Protein AF-A0A9E5J4U7-F1 (afdb_monomer)

pLDDT: mean 88.7, std 10.2, range [45.47, 97.81]

Secondary structure (DSSP, 8-state):
----EEHHHHHHHHT--HHHHHHHHHHHHHTTSEEEE--SSTTSPPEEEE-S-TTTSBSHHHHHHHT---STTTHHHHHHHTTTT-BSGGGS--

Sequence (94 aa):
SPQGLRLIEMASQLKIEHRHAIRVMDALHELGWAGRIEQADAKSDSAWVLLIDLSTTPLAPLAEKLWLAHAGEADVIWQKTHLDQLTVADVIKT

Mean predicted aligned error: 5.13 Å

Structure (mmCIF, N/CA/C/O backbone):
data_AF-A0A9E5J4U7-F1
#
_entry.id   AF-A0A9E5J4U7-F1
#
loop_
_atom_site.group_PDB
_atom_site.id
_atom_site.type_symbol
_atom_site.label_atom_id
_atom_site.label_alt_id
_atom_site.label_comp_id
_atom_site.label_asym_id
_atom_site.label_entity_id
_atom_site.label_seq_id
_atom_site.pdbx_PDB_ins_code
_atom_site.Cartn_x
_atom_site.Cartn_y
_atom_site.Cartn_z
_atom_site.occupancy
_atom_site.B_iso_or_equiv
_atom_site.auth_seq_id
_atom_site.auth_comp_id
_atom_site.auth_asym_id
_atom_site.auth_atom_id
_atom_site.pdbx_PDB_model_num
ATOM 1 N N . SER A 1 1 ? 10.975 13.927 -16.336 1.00 45.47 1 SER A N 1
ATOM 2 C CA . SER A 1 1 ? 9.980 12.857 -16.130 1.00 45.47 1 SER A CA 1
ATOM 3 C C . SER A 1 1 ? 10.175 12.234 -14.762 1.00 45.47 1 SER A C 1
ATOM 5 O O . SER A 1 1 ? 11.331 12.162 -14.352 1.00 45.47 1 SER A O 1
ATOM 7 N N . PRO A 1 2 ? 9.113 11.821 -14.048 1.00 53.97 2 PRO A N 1
ATOM 8 C CA . PRO A 1 2 ? 9.268 11.083 -12.795 1.00 53.97 2 PRO A CA 1
ATOM 9 C C . PRO A 1 2 ? 10.054 9.798 -13.081 1.00 53.97 2 PRO A C 1
ATOM 11 O O . PRO A 1 2 ? 9.699 9.054 -13.991 1.00 53.97 2 PRO A O 1
ATOM 14 N N . GLN A 1 3 ? 11.164 9.583 -12.374 1.00 74.75 3 GLN A N 1
ATOM 15 C CA . GLN A 1 3 ? 12.106 8.493 -12.680 1.00 74.75 3 GLN A CA 1
ATOM 16 C C . GLN A 1 3 ? 11.742 7.165 -11.987 1.00 74.75 3 GLN A C 1
ATOM 18 O O . GLN A 1 3 ? 12.428 6.1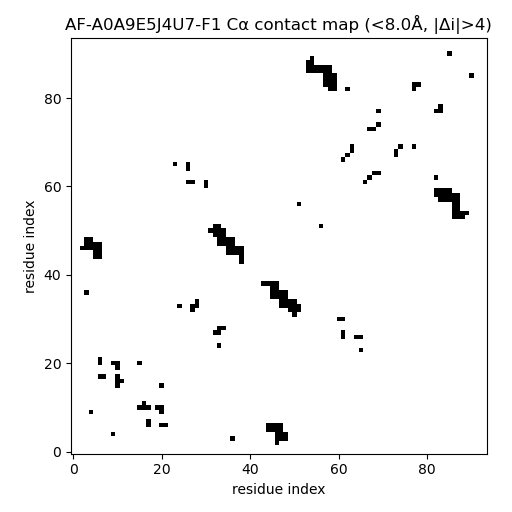66 -12.183 1.00 74.75 3 GLN A O 1
ATOM 23 N N . GLY A 1 4 ? 10.639 7.137 -11.227 1.00 87.00 4 GLY A N 1
ATOM 24 C CA . GLY A 1 4 ? 10.286 6.027 -10.342 1.00 87.00 4 GLY A CA 1
ATOM 25 C C . GLY A 1 4 ? 11.358 5.769 -9.278 1.00 87.00 4 GLY A C 1
ATOM 26 O O . GLY A 1 4 ? 12.355 6.484 -9.203 1.00 87.00 4 GLY A O 1
ATOM 27 N N . LEU A 1 5 ? 11.143 4.765 -8.430 1.00 91.56 5 LEU A N 1
ATOM 28 C CA . LEU A 1 5 ? 12.117 4.346 -7.421 1.00 91.56 5 LEU A CA 1
ATOM 29 C C . LEU A 1 5 ? 12.295 2.829 -7.468 1.00 91.56 5 LEU A C 1
ATOM 31 O O . LEU A 1 5 ? 11.316 2.080 -7.509 1.00 91.56 5 LEU A O 1
ATOM 35 N N . ARG A 1 6 ? 13.538 2.351 -7.495 1.00 92.25 6 ARG A N 1
ATOM 36 C CA . ARG A 1 6 ? 13.820 0.913 -7.516 1.00 92.25 6 ARG A CA 1
ATOM 37 C C . ARG A 1 6 ? 13.640 0.325 -6.126 1.00 92.25 6 ARG A C 1
ATOM 39 O O . ARG A 1 6 ? 13.844 0.977 -5.102 1.00 92.25 6 ARG A O 1
ATOM 46 N N . LEU A 1 7 ? 13.309 -0.960 -6.083 1.00 92.06 7 LEU A N 1
ATOM 47 C CA . LEU A 1 7 ? 13.059 -1.666 -4.829 1.00 92.06 7 LEU A CA 1
ATOM 48 C C . LEU A 1 7 ? 14.276 -1.673 -3.892 1.00 92.06 7 LEU A C 1
ATOM 50 O O . LEU A 1 7 ? 14.131 -1.516 -2.680 1.00 92.06 7 LEU A O 1
ATOM 54 N N . ILE A 1 8 ? 15.480 -1.808 -4.454 1.00 91.44 8 ILE A N 1
ATOM 55 C CA . ILE A 1 8 ? 16.727 -1.749 -3.687 1.00 91.44 8 ILE A CA 1
ATOM 56 C C . ILE A 1 8 ? 16.974 -0.360 -3.079 1.00 91.44 8 ILE A C 1
ATOM 58 O O . ILE A 1 8 ? 17.435 -0.259 -1.942 1.00 91.44 8 ILE A O 1
ATOM 62 N N . GLU A 1 9 ? 16.604 0.704 -3.794 1.00 92.19 9 GLU A N 1
ATOM 63 C CA . GLU A 1 9 ? 16.734 2.088 -3.331 1.00 92.19 9 GLU A CA 1
ATOM 64 C C . GLU A 1 9 ? 15.753 2.359 -2.186 1.00 92.19 9 GLU A C 1
ATOM 66 O O . GLU A 1 9 ? 16.156 2.886 -1.150 1.00 92.19 9 GLU A O 1
ATOM 71 N N . MET A 1 10 ? 14.498 1.909 -2.317 1.00 92.81 10 MET A N 1
ATOM 72 C CA . MET A 1 10 ? 13.496 1.991 -1.245 1.00 92.81 10 MET A CA 1
ATOM 73 C C . MET A 1 10 ? 13.947 1.266 0.021 1.00 92.81 10 MET A C 1
ATOM 75 O O . MET A 1 10 ? 13.918 1.844 1.106 1.00 92.81 10 MET A O 1
ATOM 79 N N . ALA A 1 11 ? 14.388 0.011 -0.109 1.00 94.19 11 ALA A N 1
ATOM 80 C CA . ALA A 1 11 ? 14.839 -0.786 1.029 1.00 94.19 11 ALA A CA 1
ATOM 81 C C . ALA A 1 11 ? 16.023 -0.121 1.752 1.00 94.19 11 ALA A C 1
ATOM 83 O O . ALA A 1 11 ? 16.044 -0.050 2.982 1.00 94.19 11 ALA A O 1
ATOM 84 N N . SER A 1 12 ? 16.970 0.430 0.984 1.00 93.56 12 SER A N 1
ATOM 85 C CA . SER A 1 12 ? 18.117 1.167 1.517 1.00 93.56 12 SER A CA 1
ATOM 86 C C . SER A 1 12 ? 17.696 2.430 2.277 1.00 93.56 12 SER A C 1
ATOM 88 O O . SER A 1 12 ? 18.114 2.618 3.421 1.00 93.56 12 SER A O 1
ATOM 90 N N . GLN A 1 13 ? 16.827 3.263 1.693 1.00 92.00 13 GLN A N 1
ATOM 91 C CA . GLN A 1 13 ? 16.363 4.510 2.317 1.00 92.00 13 GLN A CA 1
ATOM 92 C C . GLN A 1 13 ? 15.553 4.261 3.593 1.00 92.00 13 GLN A C 1
ATOM 94 O O . GLN A 1 13 ? 15.758 4.939 4.600 1.00 92.00 13 GLN A O 1
ATOM 99 N N . LEU A 1 14 ? 14.672 3.258 3.573 1.00 90.69 14 LEU A N 1
ATOM 100 C CA . LEU A 1 14 ? 13.848 2.873 4.721 1.00 90.69 14 LEU A CA 1
ATOM 101 C C . LEU A 1 14 ? 14.619 2.047 5.762 1.00 90.69 14 LEU A C 1
ATOM 103 O O . LEU A 1 14 ? 14.084 1.780 6.836 1.00 90.69 14 LEU A O 1
ATOM 107 N N . LYS A 1 15 ? 15.870 1.661 5.470 1.00 95.31 15 LYS A N 1
ATOM 108 C CA . LYS A 1 15 ? 16.717 0.800 6.313 1.00 95.31 15 LYS A CA 1
ATOM 109 C C . LYS A 1 15 ? 16.019 -0.511 6.696 1.00 95.31 15 LYS A C 1
ATOM 111 O O . LYS A 1 15 ? 16.106 -0.964 7.836 1.00 95.31 15 LYS A O 1
ATOM 116 N N . ILE A 1 16 ? 15.335 -1.118 5.729 1.00 94.38 16 ILE A N 1
ATOM 117 C CA . ILE A 1 16 ? 14.649 -2.406 5.877 1.00 94.38 16 ILE A CA 1
ATOM 118 C C . ILE A 1 16 ? 15.273 -3.450 4.959 1.00 94.38 16 ILE A C 1
ATOM 120 O O . ILE A 1 16 ? 15.879 -3.129 3.937 1.00 94.38 16 ILE A O 1
ATOM 124 N N . GLU A 1 17 ? 15.095 -4.727 5.289 1.00 94.88 17 GLU A N 1
ATOM 125 C CA . GLU A 1 17 ? 15.505 -5.784 4.370 1.00 94.88 17 GLU A CA 1
ATOM 126 C C . GLU A 1 17 ? 14.632 -5.804 3.109 1.00 94.88 17 GLU A C 1
ATOM 128 O O . GLU A 1 17 ? 13.420 -5.577 3.161 1.00 94.88 17 GLU A O 1
ATOM 133 N N . HIS A 1 18 ? 15.241 -6.174 1.979 1.00 90.75 18 HIS A N 1
ATOM 134 C CA . HIS A 1 18 ? 14.593 -6.211 0.666 1.00 90.75 18 HIS A CA 1
ATOM 135 C C . HIS A 1 18 ? 13.274 -7.008 0.663 1.00 90.75 18 HIS A C 1
ATOM 137 O O . HIS A 1 18 ? 12.290 -6.567 0.076 1.00 90.75 18 HIS A O 1
ATOM 143 N N . ARG A 1 19 ? 13.200 -8.128 1.401 1.00 92.12 19 ARG A N 1
ATOM 144 C CA . ARG A 1 19 ? 11.976 -8.947 1.521 1.00 92.12 19 ARG A CA 1
ATOM 145 C C . ARG A 1 19 ? 10.785 -8.203 2.135 1.00 92.12 19 ARG A C 1
ATOM 147 O O . ARG A 1 19 ? 9.643 -8.484 1.786 1.00 92.12 19 ARG A O 1
ATOM 154 N N . HIS A 1 20 ? 11.035 -7.258 3.044 1.00 92.00 20 HIS A N 1
ATOM 155 C CA . HIS A 1 20 ? 9.974 -6.451 3.647 1.00 92.00 20 HIS A CA 1
ATOM 156 C C . HIS A 1 20 ? 9.480 -5.390 2.662 1.00 92.00 20 HIS A C 1
ATOM 158 O O . HIS A 1 20 ? 8.277 -5.155 2.582 1.00 92.00 20 HIS A O 1
ATOM 164 N N . ALA A 1 21 ? 10.386 -4.828 1.855 1.00 92.94 21 ALA A N 1
ATOM 165 C CA . ALA A 1 21 ? 10.020 -3.919 0.778 1.00 92.94 21 ALA A CA 1
ATOM 166 C C . ALA A 1 21 ? 9.158 -4.619 -0.292 1.00 92.94 21 ALA A C 1
ATOM 168 O O . ALA A 1 21 ? 8.156 -4.047 -0.708 1.00 92.94 21 ALA A O 1
ATOM 169 N N . ILE A 1 22 ? 9.483 -5.868 -0.674 1.00 93.19 22 ILE A N 1
ATOM 170 C CA . ILE A 1 22 ? 8.665 -6.672 -1.610 1.00 93.19 22 ILE A CA 1
ATOM 171 C C . ILE A 1 22 ? 7.216 -6.748 -1.124 1.00 93.19 22 ILE A C 1
ATOM 173 O O . ILE A 1 22 ? 6.309 -6.349 -1.846 1.00 93.19 22 ILE A O 1
ATOM 177 N N . ARG A 1 23 ? 7.002 -7.176 0.128 1.00 92.62 23 ARG A N 1
ATOM 178 C CA . ARG A 1 23 ? 5.655 -7.340 0.698 1.00 92.62 23 ARG A CA 1
ATOM 179 C C . ARG A 1 23 ? 4.823 -6.056 0.629 1.00 92.62 23 ARG A C 1
ATOM 181 O O . ARG A 1 23 ? 3.635 -6.113 0.328 1.00 92.62 23 ARG A O 1
ATOM 188 N N . VAL A 1 24 ? 5.431 -4.910 0.936 1.00 93.19 24 VAL A N 1
ATOM 189 C CA . VAL A 1 24 ? 4.740 -3.613 0.887 1.00 93.19 24 VAL A CA 1
ATOM 190 C C . VAL A 1 24 ? 4.420 -3.229 -0.557 1.00 93.19 24 VAL A C 1
ATOM 192 O O . VAL A 1 24 ? 3.300 -2.808 -0.837 1.00 93.19 24 VAL A O 1
ATOM 195 N N . MET A 1 25 ? 5.363 -3.414 -1.484 1.00 94.69 25 MET A N 1
ATOM 196 C CA . MET A 1 25 ? 5.142 -3.073 -2.889 1.00 94.69 25 MET A CA 1
ATOM 197 C C . MET A 1 25 ? 4.103 -3.964 -3.563 1.00 94.69 25 MET A C 1
ATOM 199 O O . MET A 1 25 ? 3.296 -3.451 -4.332 1.00 94.69 25 MET A O 1
ATOM 203 N N . ASP A 1 26 ? 4.060 -5.256 -3.242 1.00 95.25 26 ASP A N 1
ATOM 204 C CA . ASP A 1 26 ? 3.024 -6.164 -3.744 1.00 95.25 26 ASP A CA 1
ATOM 205 C C . ASP A 1 26 ? 1.641 -5.751 -3.224 1.00 95.25 26 ASP A C 1
ATOM 207 O O . ASP A 1 26 ? 0.683 -5.670 -3.993 1.00 95.25 26 ASP A O 1
ATOM 211 N N . ALA A 1 27 ? 1.541 -5.371 -1.944 1.00 96.44 27 ALA A N 1
ATOM 212 C CA . ALA A 1 27 ? 0.296 -4.870 -1.375 1.00 96.44 27 ALA A CA 1
ATOM 213 C C . ALA A 1 27 ? -0.207 -3.609 -2.095 1.00 96.44 27 ALA A C 1
ATOM 215 O O . ALA A 1 27 ? -1.382 -3.567 -2.467 1.00 96.44 27 ALA A O 1
ATOM 216 N N . LEU A 1 28 ? 0.678 -2.631 -2.326 1.00 96.38 28 LEU A N 1
ATOM 217 C CA . LEU A 1 28 ? 0.376 -1.405 -3.073 1.00 96.38 28 LEU A CA 1
ATOM 218 C C . LEU A 1 28 ? 0.024 -1.693 -4.537 1.00 96.38 28 LEU A C 1
ATOM 220 O O . LEU A 1 28 ? -0.871 -1.056 -5.086 1.00 96.38 28 LEU A O 1
ATOM 224 N N . HIS A 1 29 ? 0.701 -2.649 -5.173 1.00 96.56 29 HIS A N 1
ATOM 225 C CA . HIS A 1 29 ? 0.448 -3.018 -6.562 1.00 96.56 29 HIS A CA 1
ATOM 226 C C . HIS A 1 29 ? -0.928 -3.649 -6.755 1.00 96.56 29 HIS A C 1
ATOM 228 O O . HIS A 1 29 ? -1.698 -3.224 -7.609 1.00 96.56 29 HIS A O 1
ATOM 234 N N . GLU A 1 30 ? -1.264 -4.625 -5.919 1.00 97.50 30 GLU A N 1
ATOM 235 C CA . GLU A 1 30 ? -2.559 -5.303 -5.930 1.00 97.50 30 GLU A CA 1
ATOM 236 C C . GLU A 1 30 ? -3.724 -4.366 -5.554 1.00 97.50 30 GLU A C 1
ATOM 238 O O . GLU A 1 30 ? -4.851 -4.596 -5.978 1.00 97.50 30 GLU A O 1
ATOM 243 N N . LEU A 1 31 ? -3.474 -3.305 -4.774 1.00 97.75 31 LEU A N 1
ATOM 244 C CA . LEU A 1 31 ? -4.452 -2.232 -4.533 1.00 97.75 31 LEU A CA 1
ATOM 245 C C . LEU A 1 31 ? -4.584 -1.265 -5.727 1.00 97.75 31 LEU A C 1
ATOM 247 O O . LEU A 1 31 ? -5.435 -0.380 -5.711 1.00 97.75 31 LEU A O 1
ATOM 251 N N . GLY A 1 32 ? -3.737 -1.400 -6.752 1.00 97.38 32 GLY A N 1
ATOM 252 C CA . GLY A 1 32 ? -3.665 -0.485 -7.892 1.00 97.3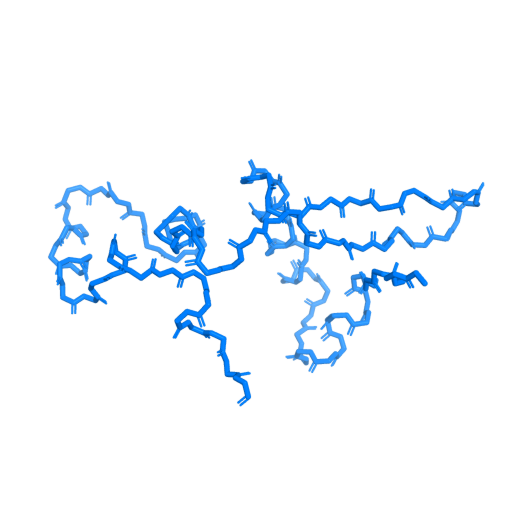8 32 GLY A CA 1
ATOM 253 C C . GLY A 1 32 ? -2.982 0.849 -7.576 1.00 97.38 32 GLY A C 1
ATOM 254 O O . GLY A 1 32 ? -3.064 1.781 -8.370 1.00 97.38 32 GLY A O 1
ATOM 255 N N . TRP A 1 33 ? -2.310 0.968 -6.428 1.00 97.44 33 TRP A N 1
ATOM 256 C CA . TRP A 1 33 ? -1.704 2.221 -5.961 1.00 97.44 33 TRP A CA 1
ATOM 257 C C . TRP A 1 33 ? -0.309 2.454 -6.534 1.00 97.44 33 TRP A C 1
ATOM 259 O O . TRP A 1 33 ? 0.121 3.602 -6.669 1.00 97.44 33 TRP A O 1
ATOM 269 N N . ALA A 1 34 ? 0.393 1.375 -6.887 1.00 95.69 34 ALA A N 1
ATOM 270 C CA . ALA A 1 34 ? 1.722 1.429 -7.477 1.00 95.69 34 ALA A CA 1
ATOM 271 C C . ALA A 1 34 ? 1.835 0.566 -8.742 1.00 95.69 34 ALA A C 1
ATOM 273 O O . ALA A 1 34 ? 1.321 -0.551 -8.813 1.00 95.69 34 ALA A O 1
ATOM 274 N N . GLY A 1 35 ? 2.558 1.079 -9.735 1.00 93.62 35 GLY A N 1
ATOM 275 C CA . GLY A 1 35 ? 2.868 0.391 -10.987 1.00 93.62 35 GLY A CA 1
ATOM 276 C C . GLY A 1 35 ? 4.369 0.232 -11.194 1.00 93.62 35 GLY A C 1
ATOM 277 O O . GLY A 1 35 ? 5.164 0.972 -10.614 1.00 93.62 35 GLY A O 1
ATOM 278 N N . ARG A 1 36 ? 4.755 -0.724 -12.043 1.00 92.19 36 ARG A N 1
ATOM 279 C CA . ARG A 1 36 ? 6.145 -0.918 -12.476 1.00 92.19 36 ARG A CA 1
ATOM 280 C C . ARG A 1 36 ? 6.359 -0.263 -13.838 1.00 92.19 36 ARG A C 1
ATOM 282 O O . ARG A 1 36 ? 5.557 -0.449 -14.747 1.00 92.19 36 ARG A O 1
ATOM 289 N N . ILE A 1 37 ? 7.458 0.468 -13.982 1.00 89.69 37 ILE A N 1
ATOM 290 C CA . ILE A 1 37 ? 7.979 0.918 -15.271 1.00 89.69 37 ILE A CA 1
ATOM 291 C C . ILE A 1 37 ? 8.955 -0.148 -15.759 1.00 89.69 37 ILE A C 1
ATOM 293 O O . ILE A 1 37 ? 10.047 -0.309 -15.197 1.00 89.69 37 ILE A O 1
ATOM 297 N N . GLU A 1 38 ? 8.557 -0.866 -16.808 1.00 82.69 38 GLU A N 1
ATOM 298 C CA . GLU A 1 38 ? 9.436 -1.831 -17.458 1.00 82.69 38 GLU A CA 1
ATOM 299 C C . GLU A 1 38 ? 10.679 -1.144 -18.020 1.00 82.69 38 GLU A C 1
ATOM 301 O O . GLU A 1 38 ? 10.639 -0.022 -18.528 1.00 82.69 38 GLU A O 1
ATOM 306 N N . GLN A 1 39 ? 11.810 -1.825 -17.883 1.00 78.94 39 GLN A N 1
ATOM 307 C CA . GL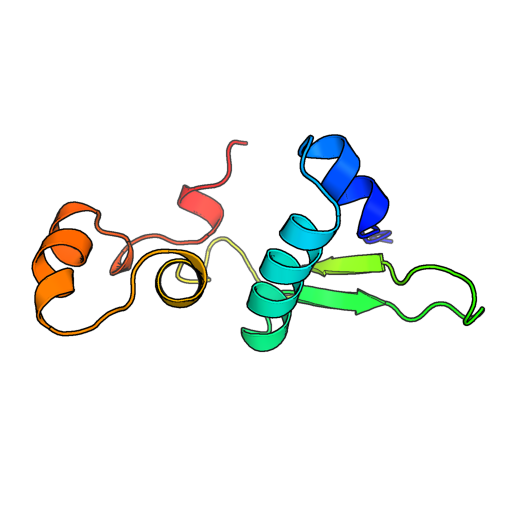N A 1 39 ? 13.073 -1.381 -18.445 1.00 78.94 39 GLN A CA 1
ATOM 308 C C . GLN A 1 39 ? 13.281 -2.082 -19.784 1.00 78.94 39 GLN A C 1
ATOM 310 O O . GLN A 1 39 ? 12.925 -3.246 -19.945 1.00 78.94 39 GLN A O 1
ATOM 315 N N . ALA A 1 40 ? 13.895 -1.381 -20.737 1.00 77.38 40 ALA A N 1
ATOM 316 C CA . ALA A 1 40 ? 14.222 -1.961 -22.039 1.00 77.38 40 ALA A CA 1
ATOM 317 C C . ALA A 1 40 ? 15.209 -3.141 -21.929 1.00 77.38 40 ALA A C 1
ATOM 319 O O . ALA A 1 40 ? 15.216 -4.025 -22.781 1.00 77.38 40 ALA A O 1
ATOM 320 N N . ASP A 1 41 ? 16.033 -3.157 -20.878 1.00 79.19 41 ASP A N 1
ATOM 321 C CA . ASP A 1 41 ? 16.892 -4.284 -20.529 1.00 79.19 41 ASP A CA 1
ATOM 322 C C . ASP A 1 41 ? 16.257 -5.098 -19.396 1.00 79.19 41 ASP A C 1
ATOM 324 O O . ASP A 1 41 ? 16.090 -4.601 -18.282 1.00 79.19 41 ASP A O 1
ATOM 328 N N . ALA A 1 42 ? 15.972 -6.373 -19.665 1.00 69.12 42 ALA A N 1
ATOM 329 C CA . ALA A 1 42 ? 15.409 -7.314 -18.698 1.00 69.12 42 ALA A CA 1
ATOM 330 C C . ALA A 1 42 ? 16.321 -7.574 -17.482 1.00 69.12 42 ALA A C 1
ATOM 332 O O . ALA A 1 42 ? 15.858 -8.102 -16.474 1.00 69.12 42 ALA A O 1
ATOM 333 N N . LYS A 1 43 ? 17.614 -7.221 -17.555 1.00 72.25 43 LYS A N 1
ATOM 334 C CA . LYS A 1 43 ? 18.546 -7.301 -16.416 1.00 72.25 43 LYS A CA 1
ATOM 335 C C . LYS A 1 43 ? 18.468 -6.097 -15.477 1.00 72.25 43 LYS A C 1
ATOM 337 O O . LYS A 1 43 ? 19.093 -6.122 -14.419 1.00 72.25 43 LYS A O 1
ATOM 342 N N . SER A 1 44 ? 17.758 -5.041 -15.865 1.00 74.06 44 SER A N 1
ATOM 343 C CA . SER A 1 44 ? 17.610 -3.837 -15.054 1.00 74.06 44 SER A CA 1
ATOM 344 C C . SER A 1 44 ? 16.371 -3.925 -14.168 1.00 74.06 44 SER A C 1
ATOM 346 O O . SER A 1 44 ? 15.270 -4.183 -14.651 1.00 74.06 44 SER A O 1
ATOM 348 N N . ASP A 1 45 ? 16.543 -3.646 -12.874 1.00 79.69 45 ASP A N 1
ATOM 349 C CA . ASP A 1 45 ? 15.431 -3.584 -11.924 1.00 79.69 45 ASP A CA 1
ATOM 350 C C . ASP A 1 45 ? 14.378 -2.561 -12.369 1.00 79.69 45 ASP A C 1
ATOM 352 O O . ASP A 1 45 ? 14.690 -1.395 -12.641 1.00 79.69 45 ASP A O 1
ATOM 356 N N . SER A 1 46 ? 13.116 -2.994 -12.401 1.00 88.00 46 SER A N 1
ATOM 357 C CA . SER A 1 46 ? 11.986 -2.112 -12.686 1.00 88.00 46 SER A CA 1
ATOM 358 C C . SER A 1 46 ? 11.854 -1.032 -11.613 1.00 88.00 46 SER A C 1
ATOM 360 O O . SER A 1 46 ? 11.954 -1.299 -10.412 1.00 88.00 46 SER A O 1
ATOM 362 N N . ALA A 1 47 ? 11.587 0.193 -12.056 1.00 90.94 47 ALA A N 1
ATOM 363 C CA . ALA A 1 47 ? 11.276 1.297 -11.163 1.00 90.94 47 ALA A CA 1
ATOM 364 C C . ALA A 1 47 ? 9.781 1.289 -10.828 1.00 90.94 47 ALA A C 1
ATOM 366 O O . ALA A 1 47 ? 8.945 1.000 -11.684 1.00 90.94 47 ALA A O 1
ATOM 367 N N . TRP A 1 48 ? 9.441 1.622 -9.590 1.00 93.56 48 TRP A N 1
ATOM 368 C CA . TRP A 1 48 ? 8.062 1.750 -9.140 1.00 93.56 48 TRP A CA 1
ATOM 369 C C . TRP A 1 48 ? 7.591 3.197 -9.191 1.00 93.56 48 TRP A C 1
ATOM 371 O O . TRP A 1 48 ? 8.357 4.118 -8.904 1.00 93.56 48 TRP A O 1
ATOM 381 N N . VAL A 1 49 ? 6.319 3.394 -9.522 1.00 93.94 49 VAL A N 1
ATOM 382 C CA . VAL A 1 49 ? 5.652 4.700 -9.518 1.00 93.94 49 VAL A CA 1
ATOM 383 C C . VAL A 1 49 ? 4.325 4.633 -8.783 1.00 93.94 49 VAL A C 1
ATOM 385 O O . VAL A 1 49 ? 3.628 3.624 -8.856 1.00 93.94 49 VAL A O 1
ATOM 388 N N . LEU A 1 50 ? 3.972 5.723 -8.103 1.00 93.69 50 LEU A N 1
ATOM 389 C CA . LEU A 1 50 ? 2.636 5.917 -7.548 1.00 93.69 50 LEU A CA 1
ATOM 390 C C . LEU A 1 50 ? 1.659 6.291 -8.666 1.00 93.69 50 LEU A C 1
ATOM 392 O O . LEU A 1 50 ? 1.982 7.109 -9.528 1.00 93.69 50 LEU A O 1
ATOM 396 N N . LEU A 1 51 ? 0.478 5.678 -8.637 1.00 95.50 51 LEU A N 1
ATOM 397 C CA . LEU A 1 51 ? -0.577 5.836 -9.646 1.00 95.50 51 LEU A CA 1
ATOM 398 C C . LEU A 1 51 ? -1.815 6.566 -9.112 1.00 95.50 51 LEU A C 1
ATOM 400 O O . LEU A 1 51 ? -2.767 6.792 -9.854 1.00 95.50 51 LEU A O 1
ATOM 404 N N . ILE A 1 52 ? -1.811 6.904 -7.825 1.00 95.81 52 ILE A N 1
ATOM 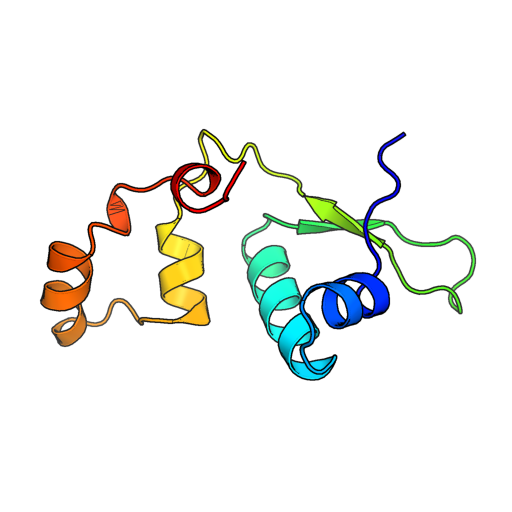405 C CA . ILE A 1 52 ? -2.957 7.450 -7.103 1.00 95.81 52 ILE A CA 1
ATOM 406 C C . ILE A 1 52 ? -2.722 8.897 -6.681 1.00 95.81 52 ILE A C 1
ATOM 408 O O . ILE A 1 52 ? -1.587 9.325 -6.468 1.00 95.81 52 ILE A O 1
ATOM 412 N 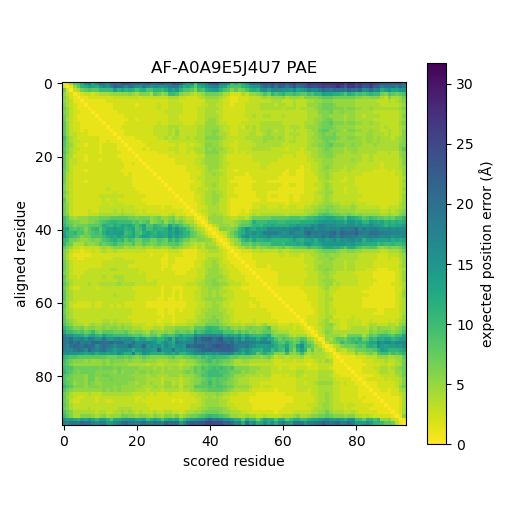N . ASP A 1 53 ? -3.818 9.627 -6.498 1.00 95.88 53 ASP A N 1
ATOM 413 C CA . ASP A 1 53 ? -3.817 10.888 -5.764 1.00 95.88 53 ASP A CA 1
ATOM 414 C C . ASP A 1 53 ? -3.937 10.598 -4.261 1.00 95.88 53 ASP A C 1
ATOM 416 O O . ASP A 1 53 ? -4.937 10.063 -3.777 1.00 95.88 53 ASP A O 1
ATOM 420 N N . LEU A 1 54 ? -2.890 10.944 -3.515 1.00 95.00 54 LEU A N 1
ATOM 421 C CA . LEU A 1 54 ? -2.772 10.644 -2.088 1.00 95.00 54 LEU A CA 1
ATOM 422 C C . LEU A 1 54 ? -3.791 11.409 -1.235 1.00 95.00 54 LEU A C 1
ATOM 424 O O . LEU A 1 54 ? -4.144 10.935 -0.159 1.00 95.00 54 LEU A O 1
ATOM 428 N N . SER A 1 55 ? -4.262 12.565 -1.713 1.00 96.12 55 SER A N 1
ATOM 429 C CA . SER A 1 55 ? -5.204 13.427 -0.988 1.00 96.12 55 SER A CA 1
ATOM 430 C C . SER A 1 55 ? -6.651 12.939 -1.051 1.00 96.12 55 SER A C 1
ATOM 432 O O . SER A 1 55 ? -7.483 13.364 -0.256 1.00 96.12 55 SER A O 1
ATOM 434 N N . THR A 1 56 ? -6.956 12.040 -1.989 1.00 96.69 56 THR A N 1
ATOM 435 C CA . THR A 1 56 ? -8.305 11.497 -2.201 1.00 96.69 56 THR A CA 1
ATOM 436 C C . THR A 1 56 ? -8.376 9.985 -2.012 1.00 96.69 56 THR A C 1
ATOM 438 O O . THR A 1 56 ? -9.472 9.429 -1.960 1.00 96.69 56 THR A O 1
ATOM 441 N N . THR A 1 57 ? -7.234 9.305 -1.874 1.00 97.81 57 THR A N 1
ATOM 442 C CA . THR A 1 57 ? -7.187 7.851 -1.682 1.00 97.81 57 THR A CA 1
ATOM 443 C C . THR A 1 57 ? -7.343 7.487 -0.202 1.00 97.81 57 THR A C 1
ATOM 445 O O . THR A 1 57 ? -6.495 7.895 0.598 1.00 97.81 57 THR A O 1
ATOM 448 N N . PRO A 1 58 ? -8.366 6.696 0.184 1.00 96.81 58 PRO A N 1
ATOM 449 C CA . PRO A 1 58 ? -8.543 6.240 1.562 1.00 96.81 58 PRO A CA 1
ATOM 450 C C . PRO A 1 58 ? -7.399 5.333 2.027 1.00 96.81 58 PRO A C 1
ATOM 452 O O . PRO A 1 58 ? -6.942 4.471 1.278 1.00 96.81 58 PRO A O 1
ATOM 455 N N . LEU A 1 59 ? -6.976 5.477 3.283 1.00 95.81 59 LEU A N 1
ATOM 456 C CA . LEU A 1 59 ? -5.901 4.682 3.882 1.00 95.81 59 LEU A CA 1
ATOM 457 C C . LEU A 1 59 ? -6.336 3.249 4.226 1.00 95.81 59 LEU A C 1
ATOM 459 O O . LEU A 1 59 ? -5.520 2.325 4.172 1.00 95.81 59 LEU A O 1
ATOM 463 N N . ALA A 1 60 ? -7.611 3.064 4.580 1.00 95.56 60 ALA A N 1
ATOM 464 C CA . ALA A 1 60 ? -8.131 1.821 5.146 1.00 95.56 60 ALA A CA 1
ATOM 465 C C . ALA A 1 60 ? -7.748 0.540 4.372 1.00 95.56 60 ALA A C 1
ATOM 467 O O . ALA A 1 60 ? -7.260 -0.389 5.016 1.00 95.56 60 ALA A O 1
ATOM 468 N N . PRO A 1 61 ? -7.836 0.470 3.025 1.00 95.81 61 PRO A N 1
ATOM 469 C CA . PRO A 1 61 ? -7.485 -0.751 2.294 1.00 95.81 61 PRO A CA 1
ATOM 470 C C . PRO A 1 61 ? -6.032 -1.204 2.504 1.00 95.81 61 PRO A C 1
ATOM 472 O O . PRO A 1 61 ? -5.745 -2.401 2.540 1.00 95.81 61 PRO A O 1
ATOM 475 N N . LEU A 1 62 ? -5.098 -0.263 2.675 1.00 95.38 62 LEU A N 1
ATOM 476 C CA . LEU A 1 62 ? -3.698 -0.588 2.951 1.00 95.38 62 LEU A CA 1
ATOM 477 C C . LEU A 1 62 ? -3.503 -1.064 4.391 1.00 95.38 62 LEU A C 1
ATOM 479 O O . LEU A 1 62 ? -2.771 -2.030 4.622 1.00 95.38 62 LEU A O 1
ATOM 483 N N . ALA A 1 63 ? -4.164 -0.410 5.348 1.00 93.88 63 ALA A N 1
ATOM 484 C CA . ALA A 1 63 ? -4.110 -0.795 6.753 1.00 93.88 63 ALA A CA 1
ATOM 485 C C . ALA A 1 63 ? -4.696 -2.197 6.978 1.00 93.88 63 ALA A C 1
ATOM 487 O O . ALA A 1 63 ? -4.092 -3.006 7.683 1.00 93.88 63 ALA A O 1
ATOM 488 N N . GLU A 1 64 ? -5.809 -2.519 6.317 1.00 93.81 64 GLU A N 1
ATOM 489 C CA . GLU A 1 6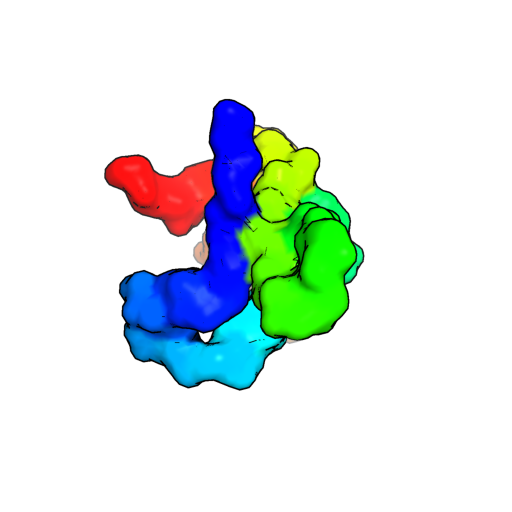4 ? -6.420 -3.847 6.383 1.00 93.81 64 GLU A CA 1
ATOM 490 C C . GLU A 1 64 ? -5.482 -4.932 5.854 1.00 93.81 64 GLU A C 1
ATOM 492 O O . GLU A 1 64 ? -5.303 -5.985 6.468 1.00 93.81 64 GLU A O 1
ATOM 497 N N . LYS A 1 65 ? -4.818 -4.645 4.734 1.00 93.69 65 LYS A N 1
ATOM 498 C CA . LYS A 1 65 ? -3.967 -5.606 4.041 1.00 93.69 65 LYS A CA 1
ATOM 499 C C . LYS A 1 65 ? -2.625 -5.861 4.722 1.00 93.69 65 LYS A C 1
ATOM 501 O O . LYS A 1 65 ? -2.097 -6.973 4.654 1.00 93.69 65 LYS A O 1
ATOM 506 N N . LEU A 1 66 ? -2.033 -4.834 5.334 1.00 91.94 66 LEU A N 1
ATOM 507 C CA . LEU A 1 66 ? -0.684 -4.916 5.902 1.00 91.94 66 LEU A CA 1
ATOM 508 C C . LEU A 1 66 ? -0.647 -5.023 7.425 1.00 91.94 66 LEU A C 1
ATOM 510 O O . LEU A 1 66 ? 0.371 -5.482 7.946 1.00 91.94 66 LEU A O 1
ATOM 514 N N . TRP A 1 67 ? -1.704 -4.614 8.131 1.00 89.88 67 TRP A N 1
ATOM 515 C CA . TRP A 1 67 ? -1.653 -4.458 9.582 1.00 89.88 67 TRP A CA 1
ATOM 516 C C . TRP A 1 67 ? -2.805 -5.130 10.329 1.00 89.88 67 TRP A C 1
ATOM 518 O O . TRP A 1 67 ? -2.546 -6.025 11.135 1.00 89.88 67 TRP A O 1
ATOM 528 N N . LEU A 1 68 ? -4.050 -4.709 10.098 1.00 87.62 68 LEU A N 1
ATOM 529 C CA . LEU A 1 68 ? -5.187 -5.075 10.942 1.00 87.62 68 LEU A CA 1
ATOM 530 C C . LEU A 1 68 ? -6.364 -5.564 10.100 1.00 87.62 68 LEU A C 1
ATOM 532 O O . LEU A 1 68 ? -7.104 -4.760 9.551 1.00 87.62 68 LEU A O 1
ATOM 536 N N . ALA A 1 69 ? -6.586 -6.876 10.053 1.00 86.12 69 ALA A N 1
ATOM 537 C CA . ALA A 1 69 ? -7.740 -7.436 9.353 1.00 86.12 69 ALA A CA 1
ATOM 538 C C . ALA A 1 69 ? -9.060 -6.864 9.903 1.00 86.12 69 ALA A C 1
ATOM 540 O O . ALA A 1 69 ? -9.230 -6.739 11.116 1.00 86.12 69 ALA A O 1
ATOM 541 N N . HIS A 1 70 ? -10.012 -6.558 9.025 1.00 79.38 70 HIS A N 1
ATOM 542 C CA . HIS A 1 70 ? -11.330 -6.053 9.406 1.00 79.38 70 HIS A CA 1
ATOM 543 C C . HIS A 1 70 ? -12.314 -7.220 9.648 1.00 79.38 70 HIS A C 1
ATOM 545 O O . HIS A 1 70 ? -13.318 -7.379 8.962 1.00 79.38 70 HIS A O 1
ATOM 551 N N . ALA A 1 71 ? -11.991 -8.100 10.606 1.00 74.69 71 ALA A N 1
ATOM 552 C CA . ALA A 1 71 ? -12.868 -9.184 11.070 1.00 74.69 71 ALA A CA 1
ATOM 553 C C . ALA A 1 71 ? -13.455 -8.820 12.443 1.00 74.69 71 ALA A C 1
ATOM 555 O O . ALA A 1 71 ? -12.749 -8.223 13.244 1.00 74.69 71 ALA A O 1
ATOM 556 N N . GLY A 1 72 ? -14.714 -9.180 12.723 1.00 70.56 72 GLY A N 1
ATOM 557 C CA . GLY A 1 72 ? -15.593 -8.548 13.732 1.00 70.56 72 GLY A CA 1
ATOM 558 C C . GLY A 1 72 ? -15.038 -8.170 15.121 1.00 70.56 72 GLY A C 1
ATOM 559 O O . GLY A 1 72 ? -15.550 -7.232 15.720 1.00 70.56 72 GLY A O 1
ATOM 560 N N . GLU A 1 73 ? -13.991 -8.812 15.646 1.00 68.12 73 GLU A N 1
ATOM 561 C CA . GLU A 1 73 ? -13.333 -8.382 16.898 1.00 68.12 73 GLU A CA 1
ATOM 562 C C . GLU A 1 73 ? -12.422 -7.147 16.729 1.00 68.12 73 GLU A C 1
ATOM 564 O O . GLU A 1 73 ? -12.236 -6.367 17.664 1.00 68.12 73 GLU A O 1
ATOM 569 N N . ALA A 1 74 ? -11.867 -6.933 15.535 1.00 70.19 74 ALA A N 1
ATOM 570 C CA . ALA A 1 74 ? -10.991 -5.808 15.214 1.00 70.19 74 ALA A CA 1
ATOM 571 C C . ALA A 1 74 ? -11.742 -4.475 15.069 1.00 70.19 74 ALA A C 1
ATOM 573 O O . ALA A 1 74 ? -11.103 -3.421 15.065 1.00 70.19 74 ALA A O 1
ATOM 574 N N . ASP A 1 75 ? -13.074 -4.501 14.987 1.00 79.62 75 ASP A N 1
ATOM 575 C CA . ASP A 1 75 ? -13.924 -3.324 14.765 1.00 79.62 75 ASP A CA 1
ATOM 576 C C . ASP A 1 75 ? -13.688 -2.236 15.833 1.00 79.62 75 ASP A C 1
ATOM 578 O O . ASP A 1 75 ? -13.558 -1.052 15.533 1.00 79.62 75 ASP A O 1
ATOM 582 N N . VAL A 1 76 ? -13.453 -2.638 17.088 1.00 86.31 76 VAL A N 1
ATOM 583 C CA . VAL A 1 76 ? -13.116 -1.702 18.179 1.00 86.31 76 VAL A CA 1
ATOM 584 C C . VAL A 1 76 ? -11.789 -0.974 17.931 1.00 86.31 76 VAL A C 1
ATOM 586 O O . VAL A 1 76 ? -11.644 0.194 18.294 1.00 86.31 76 VAL A O 1
ATOM 589 N N . ILE A 1 77 ? -10.795 -1.646 17.345 1.00 87.81 77 ILE A N 1
ATOM 590 C CA . ILE A 1 77 ? -9.492 -1.036 17.049 1.00 87.81 77 ILE A CA 1
ATOM 591 C C . ILE A 1 77 ? -9.625 -0.090 15.852 1.00 87.81 77 ILE A C 1
ATOM 593 O O . ILE A 1 77 ? -9.092 1.019 15.896 1.00 87.81 77 ILE A O 1
ATOM 597 N N . TRP A 1 78 ? -10.386 -0.478 14.828 1.00 90.38 78 TRP A N 1
ATOM 598 C CA . TRP A 1 78 ? -10.717 0.387 13.693 1.00 90.38 78 TRP A CA 1
ATOM 599 C C . TRP A 1 78 ? -11.414 1.675 14.148 1.00 90.38 78 TRP A C 1
ATOM 601 O O . TRP A 1 78 ? -10.929 2.766 13.854 1.00 90.38 78 TRP A O 1
ATOM 611 N N . GLN A 1 79 ? -12.444 1.566 14.992 1.00 86.69 79 GLN A N 1
ATOM 612 C CA . GLN A 1 79 ? -13.157 2.722 15.548 1.00 86.69 79 GLN A CA 1
ATOM 613 C C . GLN A 1 79 ? -12.254 3.653 16.365 1.00 86.69 79 GLN A C 1
ATOM 615 O O . GLN A 1 79 ? -12.405 4.870 16.305 1.00 86.69 79 GLN A O 1
ATOM 620 N N . LYS A 1 80 ? -11.309 3.102 17.138 1.00 89.69 80 LYS A N 1
ATOM 621 C CA . LYS A 1 80 ? -10.396 3.900 17.974 1.00 89.69 80 LYS A CA 1
ATOM 622 C C . LYS A 1 80 ? -9.279 4.581 17.193 1.00 89.69 80 LYS A C 1
ATOM 624 O O . LYS A 1 80 ? -8.733 5.575 17.663 1.00 89.69 80 LYS A O 1
ATOM 629 N N . THR A 1 81 ? -8.877 4.005 16.067 1.00 89.31 81 THR A N 1
ATOM 630 C CA . THR A 1 81 ? -7.765 4.515 15.255 1.00 89.31 81 THR A CA 1
ATOM 631 C C . THR A 1 81 ? -8.231 5.463 14.158 1.00 89.31 81 THR A C 1
ATOM 633 O O . THR A 1 81 ? -7.401 6.193 13.623 1.00 89.31 81 THR A O 1
ATOM 636 N N . HIS A 1 82 ? -9.532 5.475 13.843 1.00 90.81 82 HIS A N 1
ATOM 637 C CA . HIS A 1 82 ? -10.126 6.282 12.775 1.00 90.81 82 HIS A CA 1
ATOM 638 C C . HIS A 1 82 ? -9.472 6.047 11.400 1.00 90.81 82 HIS A C 1
ATOM 640 O O . HIS A 1 82 ? -9.496 6.921 10.537 1.00 90.81 82 HIS A O 1
ATOM 646 N N . LEU A 1 83 ? -8.864 4.871 11.179 1.00 89.12 83 LEU A N 1
ATOM 647 C CA . LEU A 1 83 ? -8.168 4.529 9.927 1.00 89.12 83 LEU A CA 1
ATOM 648 C C . LEU A 1 83 ? -9.098 4.538 8.705 1.00 89.12 83 LEU A C 1
ATOM 650 O O . LEU A 1 83 ? -8.635 4.715 7.581 1.00 89.12 83 LEU A O 1
ATOM 654 N N . ASP A 1 84 ? -10.396 4.350 8.931 1.00 90.81 84 ASP A N 1
ATOM 655 C CA . ASP A 1 84 ? -11.479 4.440 7.952 1.00 90.81 84 ASP A CA 1
ATOM 656 C C . ASP A 1 84 ? -11.767 5.876 7.483 1.00 90.81 84 ASP A C 1
ATOM 658 O O . ASP A 1 84 ? -12.396 6.066 6.444 1.00 90.81 84 ASP A O 1
ATOM 662 N N . GLN A 1 85 ? -11.278 6.881 8.213 1.00 94.06 85 GLN A N 1
ATOM 663 C CA . GLN A 1 85 ? -11.508 8.302 7.935 1.00 94.06 85 GLN A CA 1
ATOM 664 C C . GLN A 1 85 ? -10.277 9.010 7.356 1.00 94.06 85 GLN A C 1
ATOM 666 O O . GLN A 1 85 ? -10.382 10.157 6.929 1.00 94.06 85 GLN A O 1
ATOM 671 N N . LEU A 1 86 ? -9.120 8.344 7.343 1.00 95.38 86 LEU A N 1
ATOM 672 C CA . LEU A 1 86 ? -7.865 8.917 6.865 1.00 95.38 86 LEU A CA 1
ATOM 673 C C . LEU A 1 86 ? -7.669 8.684 5.368 1.00 95.38 86 LEU A C 1
ATOM 675 O O . LEU A 1 86 ? -8.004 7.632 4.817 1.00 95.38 86 LEU A O 1
ATOM 679 N N . THR A 1 87 ? -7.024 9.649 4.730 1.00 97.12 87 THR A N 1
ATOM 680 C CA . THR A 1 87 ? -6.415 9.511 3.409 1.00 97.12 87 THR A CA 1
ATOM 681 C C . THR A 1 87 ? -4.954 9.088 3.539 1.00 97.12 87 THR A C 1
ATOM 683 O O . THR A 1 87 ? -4.346 9.168 4.609 1.00 97.12 87 THR A O 1
ATOM 686 N N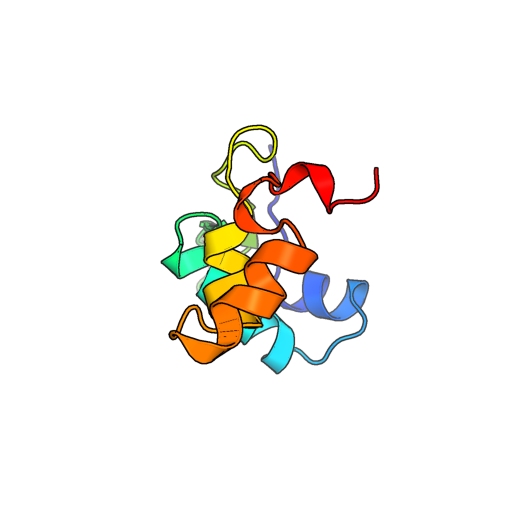 . VAL A 1 88 ? -4.349 8.632 2.442 1.00 95.88 88 VAL A N 1
ATOM 687 C CA . VAL A 1 88 ? -2.914 8.306 2.427 1.00 95.88 88 VAL A CA 1
ATOM 688 C C . VAL A 1 88 ? -2.060 9.546 2.723 1.00 95.88 88 VAL A C 1
ATOM 690 O O . VAL A 1 88 ? -1.032 9.434 3.391 1.00 95.88 88 VAL A O 1
ATOM 693 N N . ALA A 1 89 ? -2.483 10.730 2.272 1.00 96.00 89 ALA A N 1
ATOM 694 C CA . ALA A 1 89 ? -1.780 11.980 2.547 1.00 96.00 89 ALA A CA 1
ATOM 695 C C . ALA A 1 89 ? -1.694 12.300 4.050 1.00 96.00 89 ALA A C 1
ATOM 697 O O . ALA A 1 89 ? -0.666 12.806 4.492 1.00 96.00 89 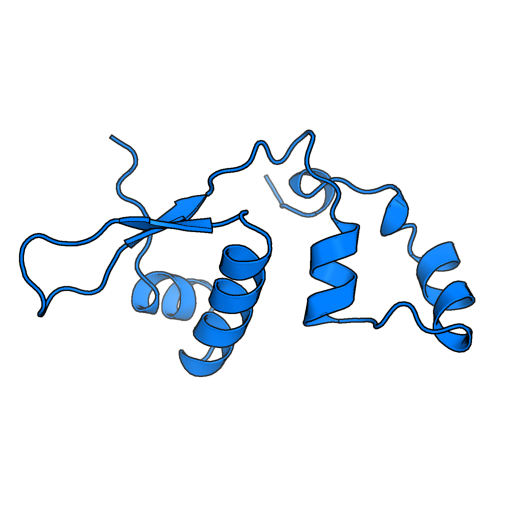ALA A O 1
ATOM 698 N N . ASP A 1 90 ? -2.711 11.942 4.841 1.00 94.94 90 ASP A N 1
ATOM 699 C CA . ASP A 1 90 ? -2.767 12.257 6.278 1.00 94.94 90 ASP A CA 1
ATOM 700 C C . ASP A 1 90 ? -1.674 11.559 7.108 1.00 94.94 90 ASP A C 1
ATOM 702 O O . ASP A 1 90 ? -1.372 11.981 8.226 1.00 94.94 90 ASP A O 1
ATOM 706 N N . VAL A 1 91 ? -1.057 10.496 6.577 1.00 91.00 91 VAL A N 1
ATOM 707 C CA . VAL A 1 91 ? -0.031 9.699 7.277 1.00 91.00 91 VAL A CA 1
ATOM 708 C C . VAL A 1 91 ? 1.380 9.853 6.709 1.00 91.00 91 VAL A C 1
ATOM 710 O O . VAL A 1 91 ? 2.322 9.230 7.207 1.00 91.00 91 VAL A O 1
ATOM 713 N N . ILE A 1 92 ? 1.560 10.693 5.689 1.00 89.31 92 ILE A N 1
ATOM 714 C CA . ILE A 1 92 ? 2.874 10.992 5.120 1.00 89.31 92 ILE A CA 1
ATOM 715 C C . ILE A 1 92 ? 3.387 12.288 5.749 1.00 89.31 92 ILE A C 1
ATOM 717 O O . ILE A 1 92 ? 2.746 13.331 5.671 1.00 89.31 92 ILE A O 1
ATOM 721 N N . LYS A 1 93 ? 4.573 12.240 6.370 1.00 66.94 93 LYS A N 1
ATOM 722 C CA . LYS A 1 93 ? 5.253 13.459 6.826 1.00 66.94 93 LYS A CA 1
ATOM 723 C C . LYS A 1 93 ? 5.756 14.238 5.608 1.00 66.94 93 LYS A C 1
ATOM 725 O O . LYS A 1 93 ? 6.622 13.734 4.895 1.00 66.94 93 LYS A O 1
ATOM 730 N N . THR A 1 94 ? 5.221 15.439 5.402 1.00 55.34 94 THR A N 1
ATOM 731 C CA . THR A 1 94 ? 5.832 16.497 4.576 1.00 55.34 94 THR A CA 1
ATOM 732 C C . THR A 1 94 ? 7.042 17.112 5.255 1.00 55.34 94 THR A C 1
ATOM 734 O O . THR A 1 94 ? 6.971 17.303 6.492 1.00 55.34 94 THR A O 1
#

Foldseek 3Di:
DPPAAFLVRVCVVVVHDSVVSVLLVVLCVVVVQKDWDDDPDPPDTTGIDGPDDQQPAQQVSSCCRPPNPPDPVCVVVCVVVVSRVDTNVVPDDD

Radius of gyration: 15.2 Å; Cα contacts (8 Å, |Δi|>4): 108; chains: 1; bounding box: 34×26×40 Å

Solvent-accessible surface area (backbone atoms only — not comparable to full-atom values): 5636 Å² total; per-residue (Å²): 127,92,79,52,48,35,63,70,57,52,14,59,75,70,72,46,59,60,72,61,43,50,57,53,51,52,54,34,34,77,70,60,38,34,46,74,48,82,49,98,48,88,89,49,81,48,20,36,37,79,69,62,60,43,82,77,34,67,29,35,71,57,44,38,74,76,73,52,60,90,48,87,81,38,49,65,55,46,68,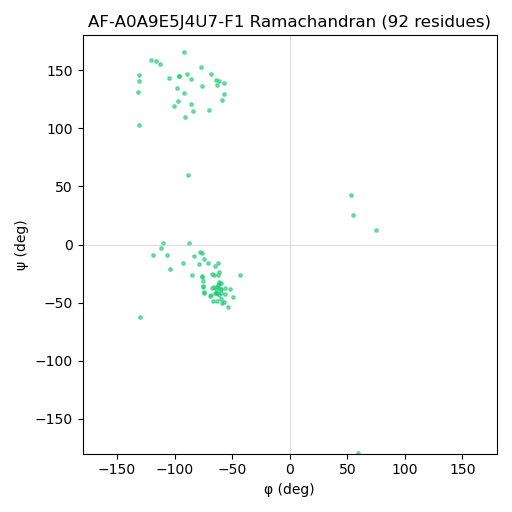74,66,45,43,84,76,33,31,45,45,79,76,54,89,127

Nearest PDB structures (foldseek):
  2dk5-assembly1_A  TM=8.524E-01  e=2.687E-01  Homo sapiens
  3voe-assembly1_B  TM=5.370E-01  e=3.637E-02  Escherichia coli K-12
  5ffx-assembly1_A  TM=5.716E-01  e=6.933E-02  Staphylococcus aureus
  5hli-assembly1_A  TM=5.552E-01  e=1.604E-01  Staphylococcus epidermidis
  7kfq-assembly1_A  TM=5.112E-01  e=1.410E-01  Variovorax paradoxus